Protein AF-A0A0M9YEN5-F1 (afdb_monomer_lite)

Secondary structure (DSSP, 8-state):
-PPP---------HHHHHHHHHHHHHTT--HHHHHHHHHHS--EEEPTTS-EEE---GGGGG--HHHHHHHHHHHHHHHHHHHHHHHHHHT-

Radius of gyration: 16.3 Å; chains: 1; bounding box: 41×30×40 Å

pLDDT: mean 73.4, std 14.24, range [36.41, 93.5]

Structure (mmCIF, N/CA/C/O backbone):
data_AF-A0A0M9YEN5-F1
#
_entry.id   AF-A0A0M9YEN5-F1
#
loop_
_atom_site.group_PDB
_atom_site.id
_atom_site.type_symbol
_atom_site.label_atom_id
_atom_site.label_alt_id
_atom_site.label_comp_id
_atom_site.label_asym_id
_atom_site.label_entity_id
_atom_site.label_seq_id
_atom_site.pdbx_PDB_ins_code
_atom_site.Cartn_x
_atom_site.Cartn_y
_atom_site.Cartn_z
_atom_site.occupancy
_atom_site.B_iso_or_equiv
_atom_site.auth_seq_id
_atom_site.auth_comp_id
_atom_site.auth_asym_id
_atom_site.auth_atom_id
_atom_site.pdbx_PDB_model_num
ATOM 1 N N . MET A 1 1 ? -13.372 2.561 32.601 1.00 36.41 1 MET A N 1
ATOM 2 C CA . MET A 1 1 ? -12.580 3.810 32.604 1.00 36.41 1 MET A CA 1
ATOM 3 C C . MET A 1 1 ? -11.747 3.819 31.335 1.00 36.41 1 MET A C 1
ATOM 5 O O . MET A 1 1 ? -10.777 3.080 31.263 1.00 36.41 1 MET A O 1
ATOM 9 N N . ALA A 1 2 ? -12.187 4.546 30.308 1.00 40.44 2 ALA A N 1
ATOM 10 C CA . ALA A 1 2 ? -11.429 4.706 29.071 1.00 40.44 2 ALA A CA 1
ATOM 11 C C . ALA A 1 2 ? -10.347 5.771 29.304 1.00 40.44 2 ALA A C 1
ATOM 13 O O . ALA A 1 2 ? -10.665 6.877 29.741 1.00 40.44 2 ALA A O 1
ATOM 14 N N . GLY A 1 3 ? -9.080 5.406 29.099 1.00 42.59 3 GLY A N 1
ATOM 15 C CA . GLY A 1 3 ? -7.958 6.343 29.156 1.00 42.59 3 GLY A CA 1
ATOM 16 C C . GLY A 1 3 ? -8.025 7.377 28.024 1.00 42.59 3 GLY A C 1
ATOM 17 O O . GLY A 1 3 ? -8.753 7.168 27.050 1.00 42.59 3 GLY A O 1
ATOM 18 N N . PRO A 1 4 ? -7.295 8.498 28.141 1.00 41.69 4 PRO A N 1
ATOM 19 C CA . PRO A 1 4 ? -7.317 9.557 27.140 1.00 41.69 4 PRO A CA 1
ATOM 20 C C . PRO A 1 4 ? -6.826 9.024 25.786 1.00 41.69 4 PRO A C 1
ATOM 22 O O . PRO A 1 4 ? -5.764 8.411 25.694 1.00 41.69 4 PRO A O 1
ATOM 25 N N . VAL A 1 5 ? -7.626 9.243 24.741 1.00 55.94 5 VAL A N 1
ATOM 26 C CA . VAL A 1 5 ? -7.246 8.981 23.349 1.00 55.94 5 VAL A CA 1
ATOM 27 C C . VAL A 1 5 ? -6.230 10.051 22.954 1.00 55.94 5 VAL A C 1
ATOM 29 O O . VAL A 1 5 ? -6.560 11.236 22.916 1.00 55.94 5 VAL A O 1
ATOM 32 N N . ASP A 1 6 ? -4.984 9.639 22.736 1.00 44.03 6 ASP A N 1
ATOM 33 C CA . ASP A 1 6 ? -3.903 10.517 22.294 1.00 44.03 6 ASP A CA 1
ATOM 34 C C . ASP A 1 6 ? -4.107 10.870 20.812 1.00 44.03 6 ASP A C 1
ATOM 36 O O . ASP A 1 6 ? -3.830 10.068 19.925 1.00 44.03 6 ASP A O 1
ATOM 40 N N . TYR A 1 7 ? -4.634 12.066 20.540 1.00 43.31 7 TYR A N 1
ATOM 41 C CA . TYR A 1 7 ? -4.798 12.625 19.192 1.00 43.31 7 TYR A CA 1
ATOM 42 C C . TYR A 1 7 ? -3.487 13.254 18.684 1.00 43.31 7 TYR A C 1
ATOM 44 O O . TYR A 1 7 ? -3.459 14.405 18.240 1.00 43.31 7 TYR A O 1
ATOM 52 N N . ARG A 1 8 ? -2.368 12.527 18.759 1.00 42.16 8 ARG A N 1
ATOM 53 C CA . ARG A 1 8 ? -1.108 12.969 18.148 1.00 42.16 8 ARG A CA 1
ATOM 54 C C . ARG A 1 8 ? -1.177 12.803 16.631 1.00 42.16 8 ARG A C 1
ATOM 56 O O . ARG A 1 8 ? -0.818 11.770 16.091 1.00 42.16 8 ARG A O 1
ATOM 63 N N . SER A 1 9 ? -1.658 13.863 15.984 1.00 45.31 9 SER A N 1
ATOM 64 C CA . SER A 1 9 ? -1.203 14.387 14.692 1.00 45.31 9 SER A CA 1
ATOM 65 C C . SER A 1 9 ? -0.693 13.344 13.685 1.00 45.31 9 SER A C 1
ATOM 67 O O . SER A 1 9 ? 0.502 13.060 13.630 1.00 45.31 9 SER A O 1
ATOM 69 N N . THR A 1 10 ? -1.586 12.879 12.812 1.00 55.00 10 THR A N 1
ATOM 70 C CA . THR A 1 10 ? -1.332 12.174 11.539 1.00 55.00 10 THR A CA 1
ATOM 71 C C . THR A 1 10 ? -0.604 13.070 10.519 1.00 55.00 10 THR A C 1
ATOM 73 O O . THR A 1 10 ? -1.055 13.292 9.398 1.00 55.00 10 THR A O 1
ATOM 76 N N . HIS A 1 11 ? 0.540 13.631 10.903 1.00 57.25 11 HIS A N 1
ATOM 77 C CA . HIS A 1 11 ? 1.424 14.362 10.002 1.00 57.25 11 HIS A CA 1
ATOM 78 C C . HIS A 1 11 ? 2.752 13.623 9.933 1.00 57.25 11 HIS A C 1
ATOM 80 O O . HIS A 1 11 ? 3.642 13.860 10.748 1.00 57.25 11 HIS A O 1
ATOM 86 N N . LEU A 1 12 ? 2.865 12.730 8.946 1.00 61.94 12 LEU A N 1
ATOM 87 C CA . LEU A 1 12 ? 4.155 12.187 8.535 1.00 61.94 12 LEU A CA 1
ATOM 88 C C . LEU A 1 12 ? 5.066 13.361 8.168 1.00 61.94 12 LEU A C 1
ATOM 90 O O . LEU A 1 12 ? 4.705 14.237 7.374 1.00 61.94 12 LEU A O 1
ATOM 94 N N . THR A 1 13 ? 6.247 13.396 8.766 1.00 79.50 13 THR A N 1
ATOM 95 C CA . THR A 1 13 ? 7.282 14.358 8.411 1.00 79.50 13 THR A CA 1
ATOM 96 C C . THR A 1 13 ? 7.746 14.108 6.978 1.00 79.50 13 THR A C 1
ATOM 98 O O . THR A 1 13 ? 7.662 12.999 6.448 1.00 79.50 13 THR A O 1
ATOM 101 N N . PHE A 1 14 ? 8.295 15.137 6.330 1.00 76.69 14 PHE A N 1
ATOM 102 C CA . PHE A 1 14 ? 8.854 14.992 4.984 1.00 76.69 14 PHE A CA 1
ATOM 103 C C . PHE A 1 14 ? 9.891 13.857 4.893 1.00 76.69 14 PHE A C 1
ATOM 105 O O . PHE A 1 14 ? 9.932 13.148 3.890 1.00 76.69 14 PHE A O 1
ATOM 112 N N . MET A 1 15 ? 10.700 13.659 5.942 1.00 78.31 15 MET A N 1
ATOM 113 C CA . MET A 1 15 ? 11.676 12.567 5.987 1.00 78.31 15 MET A CA 1
ATOM 114 C C . MET A 1 15 ? 11.011 11.189 5.982 1.00 78.31 15 MET A C 1
ATOM 116 O O . MET A 1 15 ? 11.455 10.319 5.239 1.00 78.31 15 MET A O 1
ATOM 120 N N . GLU A 1 16 ? 9.938 11.000 6.748 1.00 77.75 16 GLU A N 1
ATOM 121 C CA . GLU A 1 16 ? 9.202 9.730 6.794 1.00 77.75 16 GLU A CA 1
ATOM 122 C C . GLU A 1 16 ? 8.516 9.440 5.454 1.00 77.75 16 GLU A C 1
ATOM 124 O O . GLU A 1 16 ? 8.612 8.328 4.936 1.00 77.75 16 GLU A O 1
ATOM 129 N N . ILE A 1 17 ? 7.919 10.459 4.824 1.00 75.50 17 ILE A N 1
ATOM 130 C CA . ILE A 1 17 ? 7.329 10.338 3.481 1.00 75.50 17 ILE A CA 1
ATOM 131 C C . ILE A 1 17 ? 8.398 9.952 2.456 1.00 75.50 17 ILE A C 1
ATOM 133 O O . ILE A 1 17 ? 8.197 9.030 1.663 1.00 75.50 17 ILE A O 1
ATOM 137 N N . ALA A 1 18 ? 9.548 10.631 2.470 1.00 78.38 18 ALA A N 1
ATOM 138 C CA . ALA A 1 18 ? 10.648 10.341 1.557 1.00 78.38 18 ALA A CA 1
ATOM 139 C C . ALA A 1 18 ? 11.189 8.918 1.762 1.00 78.38 18 ALA A C 1
ATOM 141 O O . ALA A 1 18 ? 11.425 8.205 0.787 1.00 78.38 18 ALA A O 1
ATOM 142 N N . GLN A 1 19 ? 11.326 8.475 3.013 1.00 82.81 19 GLN A N 1
ATOM 143 C CA . GLN A 1 19 ? 11.766 7.123 3.344 1.00 82.81 19 GLN A CA 1
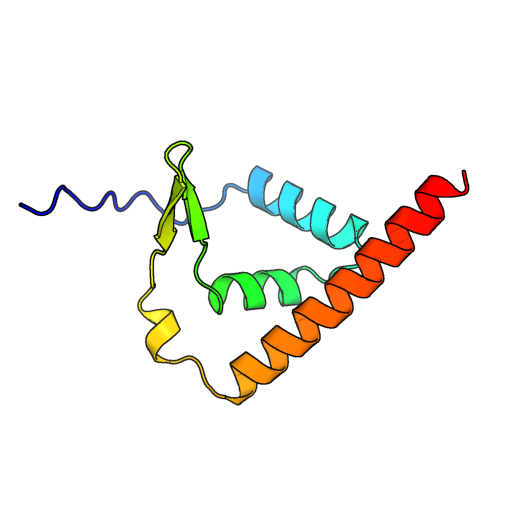ATOM 144 C C . GLN A 1 19 ? 10.770 6.064 2.856 1.00 82.81 19 GLN A C 1
ATOM 146 O O . GLN A 1 19 ? 11.180 5.107 2.198 1.00 82.81 19 GLN A O 1
ATOM 151 N N . HIS A 1 20 ? 9.473 6.242 3.121 1.00 76.69 20 HIS A N 1
ATOM 152 C CA . HIS A 1 20 ? 8.429 5.325 2.653 1.00 76.69 20 HIS A CA 1
ATOM 153 C C . HIS A 1 20 ? 8.359 5.281 1.125 1.00 76.69 20 HIS A C 1
ATOM 155 O O . HIS A 1 20 ? 8.246 4.206 0.541 1.00 76.69 20 HIS A O 1
ATOM 161 N N . THR A 1 21 ? 8.511 6.432 0.471 1.00 78.00 21 THR A N 1
ATOM 162 C CA . THR A 1 21 ? 8.540 6.526 -0.994 1.00 78.00 21 THR A CA 1
ATOM 163 C C . THR A 1 21 ? 9.728 5.763 -1.575 1.00 78.00 21 THR A C 1
ATOM 165 O O . THR A 1 21 ? 9.561 4.961 -2.491 1.00 78.00 21 THR A O 1
ATOM 168 N N . LEU A 1 22 ? 10.932 5.969 -1.032 1.00 82.12 22 LEU A N 1
ATOM 169 C CA . LEU A 1 22 ? 12.135 5.264 -1.481 1.00 82.12 22 LEU A CA 1
ATOM 170 C C . LEU A 1 22 ? 12.023 3.753 -1.261 1.00 82.12 22 LEU A C 1
ATOM 172 O O . LEU A 1 22 ? 12.421 2.978 -2.130 1.00 82.12 22 LEU A O 1
ATOM 176 N N . MET A 1 23 ? 11.444 3.340 -0.134 1.00 80.44 23 MET A N 1
ATOM 177 C CA . MET A 1 23 ? 11.199 1.936 0.170 1.00 80.44 23 MET A CA 1
ATOM 178 C C . MET A 1 23 ? 10.218 1.314 -0.831 1.00 80.44 23 MET A C 1
ATOM 180 O O . MET A 1 23 ? 10.551 0.303 -1.446 1.00 80.44 23 MET A O 1
ATOM 184 N N . ALA A 1 24 ? 9.069 1.949 -1.076 1.00 79.50 24 ALA A N 1
ATOM 185 C CA . ALA A 1 24 ? 8.094 1.499 -2.068 1.00 79.50 24 ALA A CA 1
ATOM 186 C C . ALA A 1 24 ? 8.733 1.321 -3.453 1.00 79.50 24 ALA A C 1
ATOM 188 O O . ALA A 1 24 ? 8.650 0.245 -4.048 1.00 79.50 24 ALA A O 1
ATOM 189 N N . ILE A 1 25 ? 9.467 2.336 -3.919 1.00 80.94 25 ILE A N 1
ATOM 190 C CA . ILE A 1 25 ? 10.161 2.300 -5.212 1.00 80.94 25 ILE A CA 1
ATOM 191 C C . ILE A 1 25 ? 11.180 1.156 -5.261 1.00 80.94 25 ILE A C 1
ATOM 193 O O . ILE A 1 25 ? 11.269 0.466 -6.276 1.00 80.94 25 ILE A O 1
ATOM 197 N N . SER A 1 26 ? 11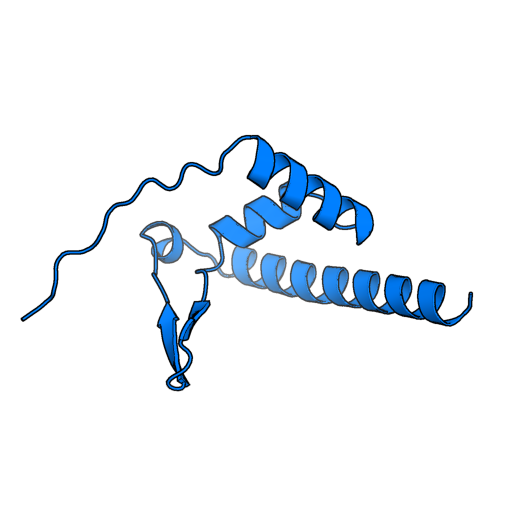.923 0.916 -4.176 1.00 79.44 26 SER A N 1
ATOM 198 C CA . SER A 1 26 ? 12.923 -0.160 -4.123 1.00 79.44 26 SER A CA 1
ATOM 199 C C . SER A 1 26 ? 12.319 -1.559 -4.299 1.00 79.44 26 SER A C 1
ATOM 201 O O . SER A 1 26 ? 12.966 -2.433 -4.874 1.00 79.44 26 SER A O 1
ATOM 203 N N . PHE A 1 27 ? 11.058 -1.746 -3.897 1.00 74.81 27 PHE A N 1
ATOM 204 C CA . PHE A 1 27 ? 10.293 -2.980 -4.094 1.00 74.81 27 PHE A CA 1
ATOM 205 C C . PHE A 1 27 ? 9.485 -3.001 -5.404 1.00 74.81 27 PHE A C 1
ATOM 207 O O . PHE A 1 27 ? 8.738 -3.944 -5.663 1.00 74.81 27 PHE A O 1
ATOM 214 N N . GLY A 1 28 ? 9.612 -1.972 -6.249 1.00 81.62 28 GLY A N 1
ATOM 215 C CA . GLY A 1 28 ? 8.813 -1.834 -7.470 1.00 81.62 28 GLY A CA 1
ATOM 216 C C . GLY A 1 28 ? 7.328 -1.568 -7.195 1.00 81.62 28 GLY A C 1
ATOM 217 O O . GLY A 1 28 ? 6.474 -1.904 -8.025 1.00 81.62 28 GLY A O 1
ATOM 218 N N . ILE A 1 29 ? 7.016 -1.002 -6.028 1.00 85.56 29 ILE A N 1
ATOM 219 C CA . ILE A 1 29 ? 5.674 -0.604 -5.607 1.00 85.56 29 ILE A CA 1
ATOM 220 C C . ILE A 1 29 ? 5.476 0.875 -5.954 1.00 85.56 29 ILE A C 1
ATOM 222 O O . ILE A 1 29 ? 6.324 1.724 -5.681 1.00 85.56 29 ILE A O 1
ATOM 226 N N . ASP A 1 30 ? 4.334 1.179 -6.565 1.00 84.62 30 ASP A N 1
ATOM 227 C CA . ASP A 1 30 ? 3.914 2.546 -6.855 1.00 84.62 30 ASP A CA 1
ATOM 228 C C . ASP A 1 30 ? 3.431 3.237 -5.568 1.00 84.62 30 ASP A C 1
ATOM 230 O O . ASP A 1 30 ? 2.535 2.740 -4.880 1.00 84.62 30 ASP A O 1
ATOM 234 N N . TYR A 1 31 ? 4.030 4.382 -5.229 1.00 81.81 31 TYR A N 1
ATOM 235 C CA . TYR A 1 31 ? 3.741 5.083 -3.975 1.00 81.81 31 TYR A CA 1
ATOM 236 C C . TYR A 1 31 ? 2.279 5.562 -3.854 1.00 81.81 31 TYR A C 1
ATOM 238 O O . TYR A 1 31 ? 1.687 5.323 -2.804 1.00 81.81 31 TYR A O 1
ATOM 246 N N . PRO A 1 32 ? 1.643 6.172 -4.877 1.00 86.19 32 PRO A N 1
ATOM 247 C CA . PRO A 1 32 ? 0.208 6.468 -4.853 1.00 86.19 32 PRO A CA 1
ATOM 248 C C . PRO A 1 32 ? -0.666 5.261 -4.497 1.00 86.19 32 PRO A C 1
ATOM 250 O O . PRO A 1 32 ? -1.585 5.381 -3.686 1.00 86.19 32 PRO A O 1
ATOM 253 N N . SER A 1 33 ? -0.358 4.093 -5.062 1.00 86.69 33 SER A N 1
ATOM 254 C CA . SER A 1 33 ? -1.068 2.849 -4.753 1.00 86.69 33 SER A CA 1
ATOM 255 C C . SER A 1 33 ? -0.858 2.426 -3.295 1.00 86.69 33 SER A C 1
ATOM 257 O O . SER A 1 33 ? -1.820 2.102 -2.604 1.00 86.69 33 SER A O 1
ATOM 259 N N . MET A 1 34 ? 0.371 2.518 -2.782 1.00 85.50 34 MET A N 1
ATOM 260 C CA . MET A 1 34 ? 0.666 2.261 -1.367 1.00 85.50 34 MET A CA 1
ATOM 261 C C . MET A 1 34 ? -0.056 3.240 -0.428 1.00 85.50 34 MET A C 1
ATOM 263 O O . MET A 1 34 ? -0.625 2.816 0.574 1.00 85.50 34 MET A O 1
ATOM 267 N N . ALA A 1 35 ? -0.087 4.530 -0.761 1.00 84.25 35 ALA A N 1
ATOM 268 C CA . ALA A 1 35 ? -0.777 5.543 0.031 1.00 84.25 35 ALA A CA 1
ATOM 269 C C . ALA A 1 35 ? -2.294 5.301 0.064 1.00 84.25 35 ALA A C 1
ATOM 271 O O . ALA A 1 35 ? -2.905 5.377 1.128 1.00 84.25 35 ALA A O 1
ATOM 272 N N . ARG A 1 36 ? -2.907 4.938 -1.075 1.00 86.38 36 ARG A N 1
ATOM 273 C CA . ARG A 1 36 ? -4.324 4.539 -1.116 1.00 86.38 36 ARG A CA 1
ATOM 274 C C . ARG A 1 36 ? -4.583 3.330 -0.221 1.00 86.38 36 ARG A C 1
ATOM 276 O O . ARG A 1 36 ? -5.566 3.325 0.512 1.00 86.38 36 ARG A O 1
ATOM 283 N N . PHE A 1 37 ? -3.709 2.326 -0.267 1.00 86.88 37 PHE A N 1
ATOM 284 C CA . PHE A 1 37 ? -3.830 1.150 0.589 1.00 86.88 37 PHE A CA 1
ATOM 285 C C . PHE A 1 37 ? -3.791 1.531 2.074 1.00 86.88 37 PHE A C 1
ATOM 287 O O . PHE A 1 37 ? -4.686 1.141 2.812 1.00 86.88 37 PHE A O 1
ATOM 294 N N . GLN A 1 38 ? -2.842 2.374 2.489 1.00 82.31 38 GLN A N 1
ATOM 295 C C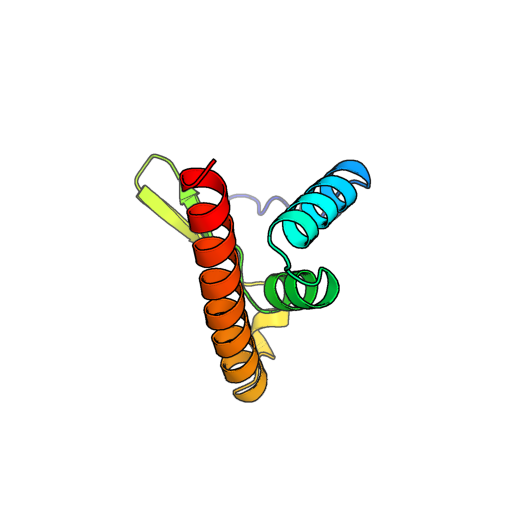A . GLN A 1 38 ? -2.732 2.853 3.874 1.00 82.31 38 GLN A CA 1
ATOM 296 C C . GLN A 1 38 ? -3.952 3.652 4.354 1.00 82.31 38 GLN A C 1
ATOM 298 O O . GLN A 1 38 ? -4.269 3.617 5.536 1.00 82.31 38 GLN A O 1
ATOM 303 N N . ILE A 1 39 ? -4.644 4.356 3.456 1.00 82.12 39 ILE A N 1
ATOM 304 C CA . ILE A 1 39 ? -5.896 5.052 3.785 1.00 82.12 39 ILE A CA 1
ATOM 305 C C . ILE A 1 39 ? -7.044 4.049 3.977 1.00 82.12 39 ILE A C 1
ATOM 307 O O . ILE A 1 39 ? -7.853 4.204 4.888 1.00 82.12 39 ILE A O 1
ATOM 311 N N . LEU A 1 40 ? -7.119 3.020 3.126 1.00 82.50 40 LEU A N 1
ATOM 312 C CA . LEU A 1 40 ? -8.198 2.025 3.148 1.00 82.50 40 LEU A CA 1
ATOM 313 C C . LEU A 1 40 ? -8.051 0.986 4.264 1.00 82.50 40 LEU A C 1
ATOM 315 O O . LEU A 1 40 ? -9.046 0.401 4.693 1.00 82.50 40 LEU A O 1
ATOM 319 N N . THR A 1 41 ? -6.826 0.708 4.710 1.00 78.94 41 THR A N 1
ATOM 320 C CA . THR A 1 41 ? -6.556 -0.336 5.703 1.00 78.94 41 THR A CA 1
ATOM 321 C C . THR A 1 41 ? -6.146 0.262 7.042 1.00 78.94 41 THR A C 1
ATOM 323 O O . THR A 1 41 ? -5.241 1.093 7.071 1.00 78.94 41 THR A O 1
ATOM 326 N N . PRO A 1 42 ? -6.730 -0.191 8.164 1.00 73.94 42 PRO A N 1
ATOM 327 C CA . PRO A 1 42 ? -6.298 0.266 9.472 1.00 73.94 42 PRO A CA 1
ATOM 328 C C . PRO A 1 42 ? -4.895 -0.274 9.766 1.00 73.94 42 PRO A C 1
ATOM 330 O O . PRO A 1 42 ? -4.611 -1.450 9.527 1.00 73.94 42 PRO A O 1
ATOM 333 N N . GLU A 1 43 ? -4.027 0.560 10.337 1.00 70.50 43 GLU A N 1
ATOM 334 C CA . GLU A 1 43 ? -2.762 0.071 10.879 1.00 70.50 43 GLU A CA 1
ATOM 335 C C . GLU A 1 43 ? -3.037 -0.834 12.088 1.00 70.50 43 GLU A C 1
ATOM 337 O O . GLU A 1 43 ? -3.752 -0.469 13.030 1.00 70.50 43 GLU A O 1
ATOM 342 N N . VAL A 1 44 ? -2.483 -2.046 12.042 1.00 67.62 44 VAL A N 1
ATOM 343 C CA . VAL A 1 44 ? -2.527 -3.001 13.150 1.00 67.62 44 VAL A CA 1
ATOM 344 C C . VAL A 1 44 ? -1.190 -2.926 13.872 1.00 67.62 44 VAL A C 1
ATOM 346 O O . VAL A 1 44 ? -0.156 -3.295 13.317 1.00 67.62 44 VAL A O 1
ATOM 349 N N . HIS A 1 45 ? -1.208 -2.450 15.115 1.00 71.12 45 HIS A N 1
ATOM 350 C CA . HIS A 1 45 ? -0.033 -2.484 15.976 1.00 71.12 45 HIS A CA 1
ATOM 351 C C . HIS A 1 45 ? -0.119 -3.697 16.900 1.00 71.12 45 HIS A C 1
ATOM 353 O O . HIS A 1 45 ? -1.076 -3.842 17.667 1.00 71.12 45 HIS A O 1
ATOM 359 N N . THR A 1 46 ? 0.898 -4.553 16.840 1.00 63.09 46 THR A N 1
ATOM 360 C CA . THR A 1 46 ? 1.080 -5.657 17.783 1.00 63.09 46 THR A CA 1
ATOM 361 C C . THR A 1 46 ? 2.010 -5.195 18.899 1.00 63.09 46 THR A C 1
ATOM 363 O O . THR A 1 46 ? 3.143 -4.779 18.645 1.00 63.09 46 THR A O 1
ATOM 366 N N . PHE A 1 47 ? 1.543 -5.248 20.142 1.00 65.69 47 PHE A N 1
ATOM 367 C CA . PHE A 1 47 ? 2.365 -4.956 21.311 1.00 65.69 47 PHE A CA 1
ATOM 368 C C . PHE A 1 47 ? 3.123 -6.212 21.762 1.00 65.69 47 PHE A C 1
ATOM 370 O O . PHE A 1 47 ? 2.721 -7.342 21.490 1.00 65.69 47 PHE A O 1
ATOM 377 N N . GLY A 1 48 ? 4.248 -6.028 22.462 1.00 54.09 48 GLY A N 1
ATOM 378 C CA . GLY A 1 48 ? 5.120 -7.129 22.902 1.00 54.09 48 GLY A CA 1
ATOM 379 C C . GLY A 1 48 ? 4.483 -8.112 23.897 1.00 54.09 48 GLY A C 1
ATOM 380 O O . GLY A 1 48 ? 5.065 -9.155 24.176 1.00 54.09 48 GLY A O 1
ATOM 381 N N . ASP A 1 49 ? 3.297 -7.800 24.417 1.00 75.31 49 ASP A N 1
ATOM 382 C CA . ASP A 1 49 ? 2.460 -8.680 25.239 1.00 75.31 49 ASP A CA 1
ATOM 383 C C . ASP A 1 49 ? 1.500 -9.555 24.406 1.00 75.31 49 ASP A C 1
ATOM 385 O O . ASP A 1 49 ? 0.696 -10.299 24.966 1.00 75.31 49 ASP A O 1
ATOM 389 N N . GLY A 1 50 ? 1.583 -9.475 23.074 1.00 67.38 50 GLY A N 1
ATOM 390 C CA . GLY A 1 50 ? 0.700 -10.177 22.146 1.00 67.38 50 GLY A CA 1
ATOM 391 C C . GLY A 1 50 ? -0.677 -9.531 22.000 1.00 67.38 50 GLY A C 1
ATOM 392 O O . GLY A 1 50 ? -1.530 -10.09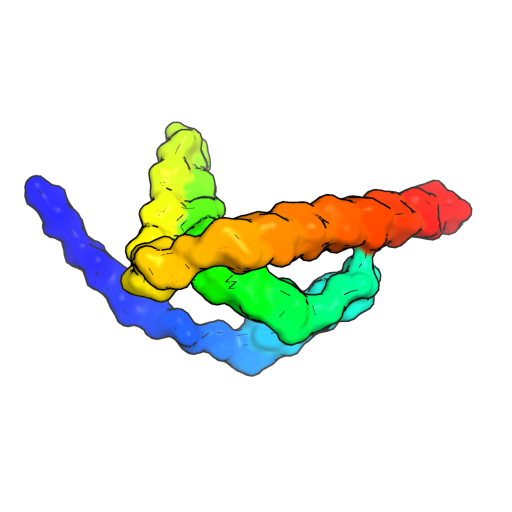1 21.314 1.00 67.38 50 GLY A O 1
ATOM 393 N N . SER A 1 51 ? -0.919 -8.373 22.624 1.00 72.06 51 SER A N 1
ATOM 394 C CA . SER A 1 51 ? -2.150 -7.624 22.397 1.00 72.06 51 SER A CA 1
ATOM 395 C C . SER A 1 51 ? -2.090 -6.894 21.057 1.00 72.06 51 SER A C 1
ATOM 397 O O . SER A 1 51 ? -1.085 -6.284 20.685 1.00 72.06 51 SER A O 1
ATOM 399 N N . GLU A 1 52 ? -3.185 -6.969 20.311 1.00 73.38 52 GLU A N 1
ATOM 400 C CA . GLU A 1 52 ? -3.355 -6.248 19.056 1.00 73.38 52 GLU A CA 1
ATOM 401 C C . GLU A 1 52 ? -4.269 -5.050 19.295 1.00 73.38 52 GLU A C 1
ATOM 403 O O . GLU A 1 52 ? -5.342 -5.173 19.895 1.00 73.38 52 GLU A O 1
ATOM 408 N N . ARG A 1 53 ? -3.858 -3.875 18.815 1.00 67.56 53 ARG A N 1
ATOM 409 C CA . ARG A 1 53 ? -4.734 -2.705 18.749 1.00 67.56 53 ARG A CA 1
ATOM 410 C C . ARG A 1 53 ? -4.798 -2.222 17.318 1.00 67.56 53 ARG A C 1
ATOM 412 O O . ARG A 1 53 ? -3.811 -1.746 16.764 1.00 67.56 53 ARG A O 1
ATOM 419 N N . SER A 1 54 ? -5.993 -2.307 16.757 1.00 61.22 54 SER A N 1
ATOM 420 C CA . SER A 1 54 ? -6.353 -1.597 15.543 1.00 61.22 54 SER A CA 1
ATOM 421 C C . SER A 1 54 ? -7.029 -0.283 15.921 1.00 61.22 54 SER A C 1
ATOM 423 O O . SER A 1 54 ? -7.845 -0.216 16.846 1.00 61.22 54 SER A O 1
ATOM 425 N N . THR A 1 55 ? -6.673 0.784 15.215 1.00 62.06 55 THR A N 1
ATOM 42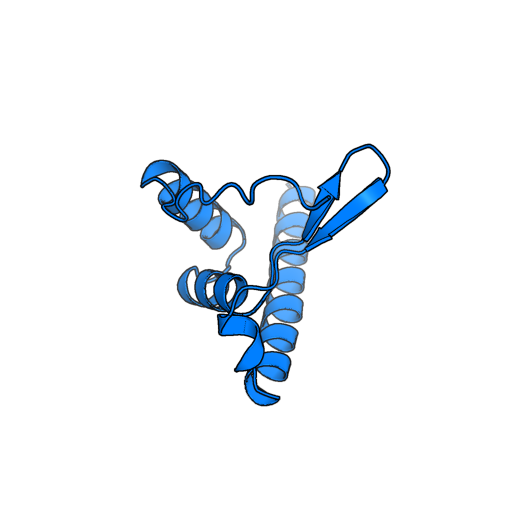6 C CA . THR A 1 55 ? -7.447 2.026 15.250 1.00 62.06 55 THR A CA 1
ATOM 427 C C . THR A 1 55 ? -8.275 2.065 13.979 1.00 62.06 55 THR A C 1
ATOM 429 O O . THR A 1 55 ? -7.740 2.259 12.892 1.00 62.06 55 THR A O 1
ATOM 432 N N . VAL A 1 56 ? -9.582 1.841 14.105 1.00 61.41 56 VAL A N 1
ATOM 433 C CA . VAL A 1 56 ? -10.515 2.017 12.990 1.00 61.41 56 VAL A CA 1
ATOM 434 C C . VAL A 1 56 ? -10.804 3.513 12.878 1.00 61.41 56 VAL A C 1
ATOM 436 O O . VAL A 1 56 ? -11.461 4.089 13.746 1.00 61.41 56 VAL A O 1
ATOM 439 N N . GLY A 1 57 ? -10.239 4.161 11.858 1.00 60.06 57 GLY A N 1
ATOM 440 C CA . GLY A 1 57 ? -10.580 5.540 11.509 1.00 60.06 57 GLY A CA 1
ATOM 441 C C . GLY A 1 57 ? -12.004 5.633 10.953 1.00 60.06 57 GLY A C 1
ATOM 442 O O . GLY A 1 57 ? -12.545 4.639 10.474 1.00 60.06 57 GLY A O 1
ATOM 443 N N . LYS A 1 58 ? -12.611 6.827 10.990 1.00 55.38 58 LYS A N 1
ATOM 444 C CA . LYS A 1 58 ? -13.947 7.071 10.404 1.00 55.38 58 LYS A CA 1
ATOM 445 C C . LYS A 1 58 ? -14.035 6.662 8.931 1.00 55.38 58 LYS A C 1
ATOM 447 O O . LYS A 1 58 ? -15.070 6.175 8.502 1.00 55.38 58 LYS A O 1
ATOM 452 N N . ASP A 1 59 ? -12.935 6.803 8.201 1.00 59.25 59 ASP A N 1
ATOM 453 C CA . ASP A 1 59 ? -12.852 6.519 6.767 1.00 59.25 59 ASP A CA 1
ATOM 454 C C . ASP A 1 59 ? -13.057 5.024 6.443 1.00 59.25 59 ASP A C 1
ATOM 456 O O . ASP A 1 59 ? -13.390 4.675 5.313 1.00 59.25 59 ASP A O 1
ATOM 460 N N . LEU A 1 60 ? -12.933 4.128 7.436 1.00 63.03 60 LEU A N 1
ATOM 461 C CA . LEU A 1 60 ? -13.192 2.697 7.251 1.00 63.03 60 LEU A CA 1
ATOM 462 C C . LEU A 1 60 ? -14.687 2.347 7.150 1.00 63.03 60 LEU A C 1
ATOM 464 O O . LEU A 1 60 ? -15.020 1.282 6.633 1.00 63.03 60 LEU A O 1
ATOM 468 N N . GLU A 1 61 ? -15.587 3.208 7.642 1.00 63.28 61 GLU A N 1
ATOM 469 C CA . GLU A 1 61 ? -17.041 2.984 7.552 1.00 63.28 61 GLU A CA 1
ATOM 470 C C . GLU A 1 61 ? -17.560 3.108 6.107 1.00 63.28 61 GLU A C 1
ATOM 472 O O . GLU A 1 61 ? -18.639 2.603 5.797 1.00 63.28 61 GLU A O 1
ATOM 477 N N . GLU A 1 62 ? -16.782 3.733 5.217 1.00 72.31 62 GLU A N 1
ATOM 478 C CA . GLU A 1 62 ? -17.139 3.989 3.815 1.00 72.31 62 GLU A CA 1
ATOM 479 C C . GLU A 1 62 ? -16.479 3.011 2.821 1.00 72.31 62 GLU A C 1
ATOM 481 O O . GLU A 1 62 ? -16.675 3.135 1.612 1.00 72.31 62 GLU A O 1
ATOM 486 N N . VAL A 1 63 ? -15.720 2.017 3.302 1.00 79.06 63 VAL A N 1
ATOM 487 C CA . VAL A 1 63 ? -15.018 1.047 2.442 1.00 79.06 63 VAL A CA 1
ATOM 488 C C . VAL A 1 63 ? -16.014 0.178 1.672 1.00 79.06 63 VAL A C 1
ATOM 490 O O . VAL A 1 63 ? -16.872 -0.492 2.252 1.00 79.06 63 VAL A O 1
ATOM 493 N N . THR A 1 64 ? -15.871 0.150 0.347 1.00 86.88 64 THR A N 1
ATOM 494 C CA . THR A 1 64 ? -16.747 -0.616 -0.547 1.00 86.88 64 THR A CA 1
ATOM 495 C C . THR A 1 64 ? -16.195 -2.011 -0.867 1.00 86.88 64 THR A C 1
ATOM 497 O O . THR A 1 64 ? -15.032 -2.330 -0.612 1.00 86.88 64 THR A O 1
ATOM 500 N N . ALA A 1 65 ? -17.026 -2.865 -1.475 1.00 88.69 65 ALA A N 1
ATOM 501 C CA . ALA A 1 65 ? -16.575 -4.159 -1.994 1.00 88.69 65 ALA A CA 1
ATOM 502 C C . ALA A 1 65 ? -15.497 -4.012 -3.086 1.00 88.69 65 ALA A C 1
ATOM 504 O O . ALA A 1 65 ? -14.582 -4.831 -3.153 1.00 88.69 65 ALA A O 1
ATOM 505 N N . ASP A 1 66 ? -15.574 -2.951 -3.892 1.00 90.25 66 ASP A N 1
ATOM 506 C CA . ASP A 1 66 ? -14.592 -2.660 -4.939 1.00 90.25 66 ASP A CA 1
ATOM 507 C C . ASP A 1 66 ? -13.248 -2.226 -4.335 1.00 90.25 66 ASP A C 1
ATOM 509 O O . ASP A 1 66 ? -12.190 -2.615 -4.830 1.00 90.25 66 ASP A O 1
ATOM 513 N N . ASP A 1 67 ? -13.270 -1.475 -3.229 1.00 87.75 67 ASP A N 1
ATOM 514 C CA . ASP A 1 67 ? -12.053 -1.118 -2.492 1.00 87.75 67 ASP A CA 1
ATOM 515 C C . ASP A 1 67 ? -11.380 -2.348 -1.884 1.00 87.75 67 ASP A C 1
ATOM 517 O O . ASP A 1 67 ? -10.153 -2.463 -1.927 1.00 87.75 67 ASP A O 1
ATOM 521 N N . TYR A 1 68 ? -12.172 -3.298 -1.375 1.00 86.75 68 TYR A N 1
ATOM 522 C CA . TYR A 1 68 ? -11.652 -4.575 -0.895 1.00 86.75 68 TYR A CA 1
ATOM 523 C C . TYR A 1 68 ? -11.011 -5.392 -2.023 1.00 86.75 68 TYR A C 1
ATOM 525 O O . TYR A 1 68 ? -9.892 -5.886 -1.861 1.00 86.75 68 TYR A O 1
ATOM 533 N N . ASP A 1 69 ? -11.688 -5.533 -3.167 1.00 91.25 69 ASP A N 1
ATOM 534 C CA . ASP A 1 69 ? -11.154 -6.294 -4.299 1.00 91.25 69 ASP A CA 1
ATOM 535 C C . ASP A 1 69 ? -9.877 -5.649 -4.854 1.00 91.25 69 ASP A C 1
ATOM 537 O O . ASP A 1 69 ? -8.881 -6.335 -5.103 1.00 91.25 69 ASP A O 1
ATOM 541 N N . TRP A 1 70 ? -9.850 -4.319 -4.946 1.00 93.50 70 TRP A N 1
ATOM 542 C CA . TRP A 1 70 ? -8.649 -3.575 -5.310 1.00 93.50 70 TRP A CA 1
ATOM 543 C C . TRP A 1 70 ? -7.506 -3.802 -4.309 1.00 93.50 70 TRP A C 1
ATOM 545 O O . TRP A 1 70 ? -6.395 -4.150 -4.717 1.00 93.50 70 TRP A O 1
ATOM 555 N N . ALA A 1 71 ? -7.763 -3.653 -3.004 1.00 89.56 71 ALA A N 1
ATOM 556 C CA . ALA A 1 71 ? -6.744 -3.803 -1.965 1.00 89.56 71 ALA A CA 1
ATOM 557 C C . ALA A 1 71 ? -6.173 -5.228 -1.944 1.00 89.56 71 ALA A C 1
ATOM 559 O O . ALA A 1 71 ? -4.963 -5.421 -1.805 1.00 89.56 71 ALA A O 1
ATOM 560 N N . ARG A 1 72 ? -7.028 -6.233 -2.158 1.00 89.25 72 ARG A N 1
ATOM 561 C CA . ARG A 1 72 ? -6.619 -7.632 -2.291 1.00 89.25 72 ARG A CA 1
ATOM 562 C C . ARG A 1 72 ? -5.665 -7.834 -3.468 1.00 89.25 72 ARG A C 1
ATOM 564 O O . ARG A 1 72 ? -4.619 -8.460 -3.289 1.00 89.25 72 ARG A O 1
ATOM 571 N N . HIS A 1 73 ? -6.003 -7.322 -4.652 1.00 92.12 73 HIS A N 1
ATOM 572 C CA . HIS A 1 73 ? -5.129 -7.414 -5.825 1.00 92.12 73 HIS A CA 1
ATOM 573 C C . HIS A 1 73 ? -3.795 -6.702 -5.587 1.00 92.12 73 HIS A C 1
ATOM 575 O O . HIS A 1 73 ? -2.738 -7.271 -5.865 1.00 92.12 73 HIS A O 1
ATOM 581 N N . PHE A 1 74 ? -3.833 -5.505 -4.997 1.00 90.81 74 PHE A N 1
ATOM 582 C CA . PHE A 1 74 ? -2.636 -4.739 -4.664 1.00 90.81 74 PHE A CA 1
ATOM 583 C C . PHE A 1 74 ? -1.672 -5.517 -3.755 1.00 90.81 74 PHE A C 1
ATOM 585 O O . PHE A 1 74 ? -0.470 -5.556 -4.034 1.00 90.81 74 PHE A O 1
ATOM 592 N N . VAL A 1 75 ? -2.178 -6.172 -2.703 1.00 88.62 75 VAL A N 1
ATOM 593 C CA . VAL A 1 75 ? -1.353 -6.990 -1.796 1.00 88.62 75 VAL A CA 1
ATOM 594 C C . VAL A 1 75 ? -0.701 -8.150 -2.546 1.00 88.62 75 VAL A C 1
ATOM 596 O O . VAL A 1 75 ? 0.511 -8.329 -2.448 1.00 88.62 75 VAL A O 1
ATOM 599 N N . ILE A 1 76 ? -1.476 -8.901 -3.336 1.00 90.75 76 ILE A N 1
ATOM 600 C CA . ILE A 1 76 ? -0.964 -10.051 -4.097 1.00 90.75 76 ILE A CA 1
ATOM 601 C C . ILE A 1 76 ? 0.159 -9.613 -5.044 1.00 90.75 76 ILE A C 1
ATOM 603 O O . ILE A 1 76 ? 1.234 -10.215 -5.055 1.00 90.75 76 ILE A O 1
ATOM 607 N N . GLU A 1 77 ? -0.060 -8.550 -5.818 1.00 90.06 77 GLU A N 1
ATOM 608 C CA . GLU A 1 77 ? 0.941 -8.053 -6.761 1.00 90.06 77 GLU A CA 1
ATOM 609 C C . GLU A 1 77 ? 2.202 -7.543 -6.064 1.00 90.06 77 GLU A C 1
ATOM 611 O O . GLU A 1 77 ? 3.314 -7.839 -6.508 1.00 90.06 77 GLU A O 1
ATOM 616 N N . SER A 1 78 ? 2.042 -6.801 -4.968 1.00 86.25 78 SER A N 1
ATOM 617 C CA . SER A 1 78 ? 3.162 -6.251 -4.203 1.00 86.25 78 SER A CA 1
ATOM 618 C C . SER A 1 78 ? 4.019 -7.364 -3.600 1.00 86.25 78 SER A C 1
ATOM 620 O O . SER A 1 78 ? 5.244 -7.322 -3.715 1.00 86.25 78 SER A O 1
ATOM 622 N N . SER A 1 79 ? 3.396 -8.410 -3.045 1.00 84.94 79 SER A N 1
ATOM 623 C CA . SER A 1 79 ? 4.104 -9.584 -2.522 1.00 84.94 79 SER A CA 1
ATOM 624 C C . SER A 1 79 ? 4.859 -10.347 -3.612 1.00 84.94 79 SER A C 1
ATOM 626 O O . SER A 1 79 ? 6.007 -10.731 -3.402 1.00 84.94 79 SER A O 1
ATOM 628 N N . LEU A 1 80 ? 4.262 -10.531 -4.796 1.00 87.56 80 LEU A N 1
ATOM 629 C CA . LEU A 1 80 ? 4.938 -11.184 -5.924 1.00 87.56 80 LEU A CA 1
ATOM 630 C C . LEU A 1 80 ? 6.155 -10.381 -6.409 1.00 87.56 80 LEU A C 1
ATOM 632 O O . LEU A 1 80 ? 7.191 -10.963 -6.739 1.00 87.56 80 LEU A O 1
ATOM 636 N N . ARG A 1 81 ? 6.050 -9.046 -6.446 1.00 83.88 81 ARG A N 1
ATOM 637 C CA . ARG A 1 81 ? 7.171 -8.163 -6.808 1.00 83.88 81 ARG A CA 1
ATOM 638 C C . ARG A 1 81 ? 8.284 -8.209 -5.764 1.00 83.88 81 ARG A C 1
ATOM 640 O O . ARG A 1 81 ? 9.445 -8.326 -6.149 1.00 83.88 81 ARG A O 1
ATOM 647 N N . ALA A 1 82 ? 7.933 -8.180 -4.479 1.00 80.44 82 ALA A N 1
ATOM 648 C CA . ALA A 1 82 ? 8.890 -8.288 -3.382 1.00 80.44 82 ALA A CA 1
ATOM 649 C C . ALA A 1 82 ? 9.640 -9.630 -3.412 1.00 80.44 82 ALA A C 1
ATOM 651 O O . ALA A 1 82 ? 10.868 -9.629 -3.426 1.00 80.44 82 ALA A O 1
ATOM 652 N N . ALA A 1 83 ? 8.927 -10.754 -3.551 1.00 82.62 83 ALA A N 1
ATOM 653 C CA . ALA A 1 83 ? 9.538 -12.083 -3.651 1.00 82.62 83 ALA A CA 1
ATOM 654 C C . ALA A 1 83 ? 10.520 -12.180 -4.833 1.00 82.62 83 ALA A C 1
ATOM 656 O O . ALA A 1 83 ? 11.640 -12.663 -4.695 1.00 82.62 83 ALA A O 1
ATOM 657 N N . LYS A 1 84 ? 10.147 -11.630 -5.995 1.00 81.44 84 LYS A N 1
ATOM 658 C CA . LYS A 1 84 ? 11.039 -11.582 -7.162 1.00 81.44 84 LYS A CA 1
ATOM 659 C C . LYS A 1 84 ? 12.281 -10.711 -6.927 1.00 81.44 84 LYS A C 1
ATOM 661 O O . LYS A 1 84 ? 13.347 -11.007 -7.467 1.00 81.44 84 LYS A O 1
ATOM 666 N N . ALA A 1 85 ? 12.147 -9.617 -6.179 1.00 77.38 85 ALA A N 1
ATOM 667 C CA . ALA A 1 85 ? 13.274 -8.758 -5.825 1.00 77.38 85 ALA A CA 1
ATOM 668 C C . ALA A 1 85 ? 14.242 -9.463 -4.859 1.00 77.38 85 ALA A C 1
ATOM 670 O O . ALA A 1 85 ? 15.455 -9.336 -5.030 1.00 77.38 85 ALA A O 1
ATOM 671 N N . GLU A 1 86 ? 13.722 -10.239 -3.904 1.00 72.88 86 GLU A N 1
ATOM 672 C CA . GLU A 1 86 ? 14.518 -11.075 -2.997 1.00 72.88 86 GLU A CA 1
ATOM 673 C C . GLU A 1 86 ? 15.278 -12.175 -3.746 1.00 72.88 86 GLU A C 1
ATOM 675 O O . GLU A 1 86 ? 16.489 -12.301 -3.562 1.00 72.88 86 GLU A O 1
ATOM 680 N N . ASP A 1 87 ? 14.624 -12.899 -4.660 1.00 72.25 87 ASP A N 1
ATOM 681 C CA . ASP A 1 87 ? 15.281 -13.921 -5.489 1.00 72.25 87 ASP A CA 1
ATOM 682 C C . ASP A 1 87 ? 16.463 -13.335 -6.283 1.00 72.25 87 ASP A C 1
ATOM 684 O O . ASP A 1 87 ? 17.549 -13.914 -6.339 1.00 72.25 87 ASP A O 1
ATOM 688 N N . LEU A 1 88 ? 16.292 -12.140 -6.861 1.00 64.62 88 LEU A N 1
ATOM 689 C CA . LEU A 1 88 ? 17.363 -11.437 -7.575 1.00 64.62 88 LEU A CA 1
ATOM 690 C C . LEU A 1 88 ? 18.520 -11.007 -6.661 1.00 64.62 88 LEU A C 1
ATOM 692 O O . LEU A 1 88 ? 19.658 -10.927 -7.128 1.00 64.62 88 LEU A O 1
ATOM 696 N N . GLN A 1 89 ? 18.247 -10.699 -5.390 1.00 67.62 89 GLN A N 1
ATOM 697 C CA . GLN A 1 89 ? 19.289 -10.410 -4.403 1.00 67.62 89 GLN A CA 1
ATOM 698 C C . GLN A 1 89 ? 20.011 -11.683 -3.950 1.00 67.62 89 GLN A C 1
ATOM 700 O O . GLN A 1 89 ? 21.224 -11.640 -3.782 1.00 67.62 89 GLN A O 1
ATOM 705 N N . ALA A 1 90 ? 19.305 -12.808 -3.815 1.00 64.44 90 ALA A N 1
ATOM 706 C CA . ALA A 1 90 ? 19.882 -14.094 -3.420 1.00 64.44 90 ALA A CA 1
ATOM 707 C C . ALA A 1 90 ? 20.772 -14.736 -4.506 1.00 64.44 90 ALA A C 1
ATOM 709 O O . ALA A 1 90 ? 21.612 -15.578 -4.196 1.00 64.44 90 ALA A O 1
ATOM 710 N N . MET A 1 91 ? 20.595 -14.356 -5.776 1.00 57.09 91 MET A N 1
ATOM 711 C CA . MET A 1 91 ? 21.402 -14.835 -6.909 1.00 57.09 91 MET A CA 1
ATOM 712 C C . MET A 1 91 ? 22.707 -14.048 -7.151 1.00 57.09 91 MET A C 1
ATOM 714 O O . MET A 1 91 ? 23.459 -14.410 -8.060 1.00 57.09 91 MET A O 1
ATOM 718 N N . LYS A 1 92 ? 22.965 -12.969 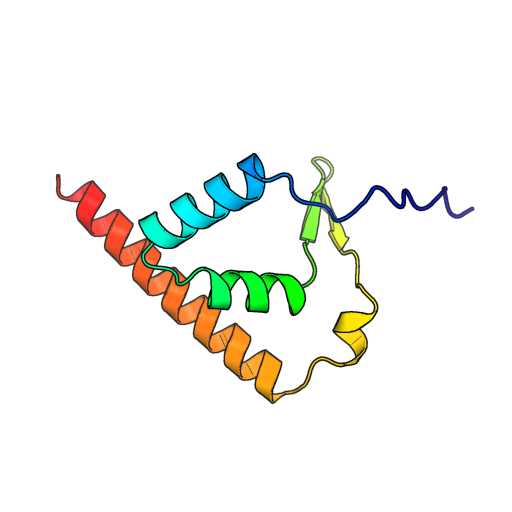-6.401 1.00 52.03 92 LYS A N 1
ATOM 719 C CA . LYS A 1 92 ? 24.207 -12.175 -6.462 1.00 52.03 92 LYS A CA 1
ATOM 720 C C . LYS A 1 92 ? 25.203 -12.609 -5.395 1.00 52.03 92 LYS A C 1
ATOM 722 O O . LYS A 1 92 ? 26.409 -12.603 -5.727 1.00 52.03 92 LYS A O 1
#

Foldseek 3Di:
DDDDDPPPDPDDDPVNLVVVCVVCVLLVHDVVLVVLLPLQDWDWDQDPVRDIDTDDDPSNVVQDPVNVVSSVVSVVVSVVSNVVSVVVVVVD

Sequence (92 aa):
MAGPVDYRSTHLTFMEIAQHTLMAISFGIDYPSMARFQILTPEVHTFGDGSERSTVGKDLEEVTADDYDWARHFVIESSLRAAKAEDLQAMK